Protein AF-A0A4U9CWB0-F1 (afdb_monomer)

Organism: Raoultella terrigena (NCBI:txid577)

Secondary structure (DSSP, 8-state):
--HHHHHHHHHHHHHHHHHHHHTT----------TTTHHHHHHHHHHHHT--HHHH---TTT--GGGHHHHHHHHHHHHHHH---TT-HHHHHHHHTTGGGG-

Mean predicted aligned error: 3.16 Å

Structure (mmCIF, N/CA/C/O backbone):
data_AF-A0A4U9CWB0-F1
#
_entry.id   AF-A0A4U9CWB0-F1
#
loop_
_atom_site.group_PDB
_atom_site.id
_atom_site.type_symbol
_atom_site.label_atom_id
_atom_site.label_alt_id
_atom_site.label_comp_id
_atom_site.label_asym_id
_atom_site.label_entity_id
_atom_site.label_seq_id
_atom_site.pdbx_PDB_ins_code
_atom_site.Cartn_x
_atom_site.Cartn_y
_atom_site.Cartn_z
_atom_site.occupancy
_atom_site.B_iso_or_equiv
_atom_site.auth_seq_id
_atom_site.auth_comp_id
_atom_site.auth_asym_id
_atom_site.auth_atom_id
_atom_site.pdbx_PDB_model_num
ATOM 1 N N . MET A 1 1 ? 12.054 -0.877 8.387 1.00 90.19 1 MET A N 1
ATOM 2 C CA . MET A 1 1 ? 11.854 -0.566 9.823 1.00 90.19 1 MET A CA 1
ATOM 3 C C . MET A 1 1 ? 11.904 -1.882 10.575 1.00 90.19 1 MET A C 1
ATOM 5 O O . MET A 1 1 ? 11.705 -2.914 9.938 1.00 90.19 1 MET A O 1
ATOM 9 N N . SER A 1 2 ? 12.212 -1.883 11.870 1.00 93.44 2 SER A N 1
ATOM 10 C CA . SER A 1 2 ? 12.194 -3.139 12.628 1.00 93.44 2 SER A CA 1
ATOM 11 C C . SER A 1 2 ? 10.758 -3.645 12.812 1.00 93.44 2 SER A C 1
ATOM 13 O O . SER A 1 2 ? 9.798 -2.877 12.670 1.00 93.44 2 SER A O 1
ATOM 15 N N . ARG A 1 3 ? 10.599 -4.933 13.139 1.00 94.06 3 ARG A N 1
ATOM 16 C CA . ARG A 1 3 ? 9.275 -5.512 13.413 1.00 94.06 3 ARG A CA 1
ATOM 17 C C . ARG A 1 3 ? 8.631 -4.900 14.641 1.00 94.06 3 ARG A C 1
ATOM 19 O O . ARG A 1 3 ? 7.420 -4.699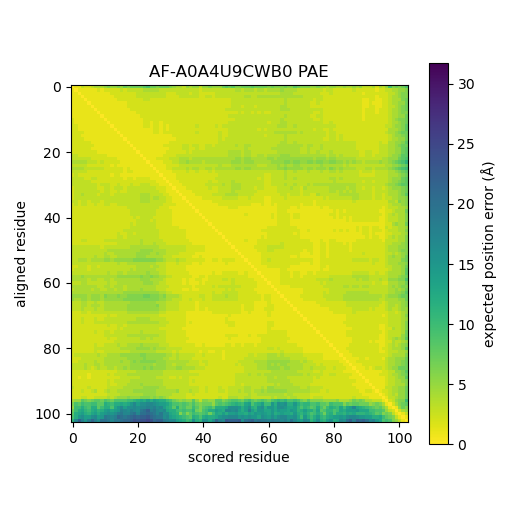 14.669 1.00 94.06 3 ARG A O 1
ATOM 26 N N . GLU A 1 4 ? 9.443 -4.537 15.618 1.00 96.75 4 GLU A N 1
ATOM 27 C CA . GLU A 1 4 ? 9.023 -3.870 16.842 1.00 96.75 4 GLU A CA 1
ATOM 28 C C . GLU A 1 4 ? 8.486 -2.470 16.530 1.00 96.75 4 GLU A C 1
ATOM 30 O O . GLU A 1 4 ? 7.401 -2.127 16.987 1.00 96.75 4 GLU A O 1
ATOM 35 N N . GLN A 1 5 ? 9.181 -1.692 15.689 1.00 96.06 5 GLN A N 1
ATOM 36 C CA . GLN A 1 5 ? 8.713 -0.369 15.254 1.00 96.06 5 GLN A CA 1
ATOM 37 C C . GLN A 1 5 ? 7.398 -0.456 14.474 1.00 96.06 5 GLN A C 1
ATOM 39 O O . GLN A 1 5 ? 6.468 0.302 14.743 1.00 96.06 5 GLN A O 1
ATOM 44 N N . ALA A 1 6 ? 7.313 -1.400 13.533 1.00 95.06 6 ALA A N 1
ATOM 45 C CA . ALA A 1 6 ? 6.109 -1.650 12.750 1.00 95.06 6 ALA A CA 1
ATOM 46 C C . ALA A 1 6 ? 4.921 -2.013 13.658 1.00 95.06 6 ALA A C 1
ATOM 48 O O . ALA A 1 6 ? 3.849 -1.414 13.574 1.00 95.06 6 ALA A O 1
ATOM 49 N N . THR A 1 7 ? 5.133 -2.953 14.580 1.00 96.94 7 THR A N 1
ATOM 50 C CA . THR A 1 7 ? 4.108 -3.402 15.531 1.00 96.94 7 THR A CA 1
ATOM 51 C C . THR A 1 7 ? 3.666 -2.268 16.452 1.00 96.94 7 THR A C 1
ATOM 53 O O . THR A 1 7 ? 2.469 -2.063 16.634 1.00 96.94 7 THR A O 1
ATOM 56 N N . ALA A 1 8 ? 4.612 -1.502 17.001 1.00 97.81 8 ALA A N 1
ATOM 57 C CA . ALA A 1 8 ? 4.313 -0.381 17.884 1.00 97.81 8 ALA A CA 1
ATOM 58 C C . ALA A 1 8 ? 3.478 0.697 17.178 1.00 97.81 8 ALA A C 1
ATOM 60 O O . ALA A 1 8 ? 2.492 1.169 17.740 1.00 97.81 8 ALA A O 1
ATOM 61 N N . LEU A 1 9 ? 3.822 1.045 15.932 1.00 97.25 9 LEU A N 1
ATOM 62 C CA . LEU A 1 9 ? 3.066 2.021 15.146 1.00 97.25 9 LEU A CA 1
ATOM 63 C C . LEU A 1 9 ? 1.650 1.526 14.824 1.00 97.25 9 LEU A C 1
ATOM 65 O O . LEU A 1 9 ? 0.692 2.297 14.907 1.00 97.25 9 LEU A O 1
ATOM 69 N N . LEU A 1 10 ? 1.506 0.242 14.487 1.00 97.31 10 LEU A N 1
ATOM 70 C CA . LEU A 1 10 ? 0.202 -0.354 14.214 1.00 97.31 10 LEU A CA 1
ATOM 71 C C . LEU A 1 10 ? -0.691 -0.335 15.462 1.00 97.31 10 LEU A C 1
ATOM 73 O O . LEU A 1 10 ? -1.838 0.097 15.377 1.00 97.31 10 LEU A O 1
ATOM 77 N N . LEU A 1 11 ? -0.160 -0.745 16.618 1.00 98.44 11 LEU A N 1
ATOM 78 C CA . LEU A 1 11 ? -0.893 -0.734 17.887 1.00 98.44 11 LEU A CA 1
ATOM 79 C C . LEU A 1 11 ? -1.303 0.685 18.292 1.00 98.44 11 LEU A C 1
ATOM 81 O O . LEU A 1 11 ? -2.478 0.915 18.558 1.00 98.44 11 LEU A O 1
ATOM 85 N N . ALA A 1 12 ? -0.383 1.651 18.227 1.00 98.62 12 ALA A N 1
ATOM 86 C CA . ALA A 1 12 ? -0.691 3.045 18.539 1.00 98.62 12 ALA A CA 1
ATOM 87 C C . ALA A 1 12 ? -1.797 3.618 17.631 1.00 98.62 12 ALA A C 1
ATOM 89 O O . ALA A 1 12 ? -2.692 4.318 18.099 1.00 98.62 12 ALA A O 1
ATOM 90 N N . SER A 1 13 ? -1.772 3.284 16.336 1.00 98.06 13 SER A N 1
ATOM 91 C CA . SER A 1 13 ? -2.798 3.726 15.380 1.00 98.06 13 SER A CA 1
ATOM 92 C C . SER A 1 13 ? -4.161 3.075 15.651 1.00 98.06 13 SER A C 1
ATOM 94 O O . SER A 1 13 ? -5.198 3.731 15.528 1.00 98.06 13 SER A O 1
ATOM 96 N N . ILE A 1 14 ? -4.172 1.793 16.040 1.00 98.44 14 ILE A N 1
ATOM 97 C CA . ILE A 1 14 ? -5.385 1.066 16.441 1.00 98.44 14 ILE A CA 1
ATOM 98 C C . ILE A 1 14 ? -5.995 1.696 17.693 1.00 98.44 14 ILE A C 1
ATOM 100 O O . ILE A 1 14 ? -7.202 1.940 17.716 1.00 98.44 14 ILE A O 1
ATOM 104 N N . ASP A 1 15 ? -5.181 1.968 18.709 1.00 98.75 15 ASP A N 1
ATOM 105 C CA . ASP A 1 15 ? -5.651 2.524 19.977 1.00 98.75 15 ASP A CA 1
ATOM 106 C C . ASP A 1 15 ? -6.223 3.929 19.775 1.00 98.75 15 ASP A C 1
ATOM 108 O O . ASP A 1 15 ? -7.359 4.186 20.170 1.00 98.75 15 ASP A O 1
ATOM 112 N N . TYR A 1 16 ? -5.534 4.783 19.015 1.00 98.69 16 TYR A N 1
ATOM 113 C CA . TYR A 1 16 ? -6.047 6.105 18.658 1.00 98.69 16 TYR A CA 1
ATOM 114 C C . TYR A 1 16 ? -7.373 6.040 1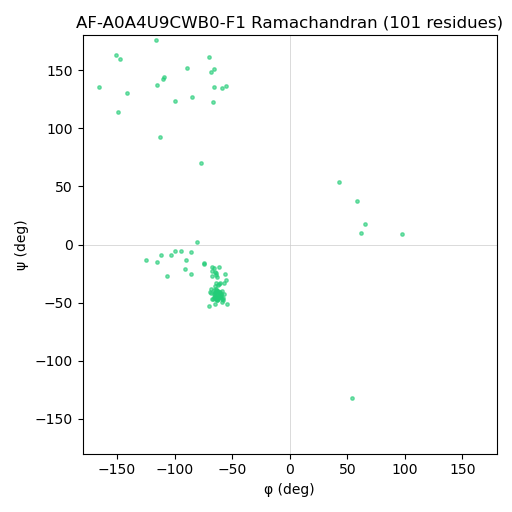7.877 1.00 98.69 16 TYR A C 1
ATOM 116 O O . TYR A 1 16 ? -8.321 6.772 18.161 1.00 98.69 16 TYR A O 1
ATOM 124 N N . THR A 1 17 ? -7.493 5.116 16.919 1.00 98.69 17 THR A N 1
ATOM 125 C CA . THR A 1 17 ? -8.745 4.934 16.161 1.00 98.69 17 THR A CA 1
ATOM 126 C C . THR A 1 17 ? -9.889 4.472 17.073 1.00 98.69 17 THR A C 1
ATOM 128 O O . THR A 1 17 ? -11.026 4.927 16.930 1.00 98.69 17 THR A O 1
ATOM 131 N N . ARG A 1 18 ? -9.605 3.591 18.042 1.00 98.62 18 ARG A N 1
ATOM 132 C CA . ARG A 1 18 ? -10.585 3.131 19.040 1.00 98.62 18 ARG A CA 1
ATOM 133 C C . ARG A 1 18 ? -11.025 4.250 19.975 1.00 98.62 18 ARG A C 1
ATOM 135 O O . ARG A 1 18 ? -12.209 4.322 20.292 1.00 98.62 18 ARG A O 1
ATOM 142 N N . GLU A 1 19 ? -10.112 5.124 20.386 1.00 98.75 19 GLU A N 1
ATOM 143 C CA . GLU A 1 19 ? -10.444 6.308 21.183 1.00 98.75 19 GLU A CA 1
ATOM 144 C C . GLU A 1 19 ? -11.423 7.221 20.439 1.00 98.75 19 GLU A C 1
ATOM 146 O O . GLU A 1 19 ? -12.428 7.640 21.012 1.00 98.75 19 GLU A O 1
ATOM 151 N N . LEU A 1 20 ? -11.191 7.471 19.147 1.00 98.75 20 LEU A N 1
ATOM 152 C CA . LEU A 1 20 ? -12.109 8.250 18.313 1.00 98.75 20 LEU A CA 1
ATOM 153 C C . LEU A 1 20 ? -13.480 7.573 18.170 1.00 98.75 20 LEU A C 1
ATOM 155 O O . LEU A 1 20 ? -14.513 8.241 18.243 1.00 98.75 20 L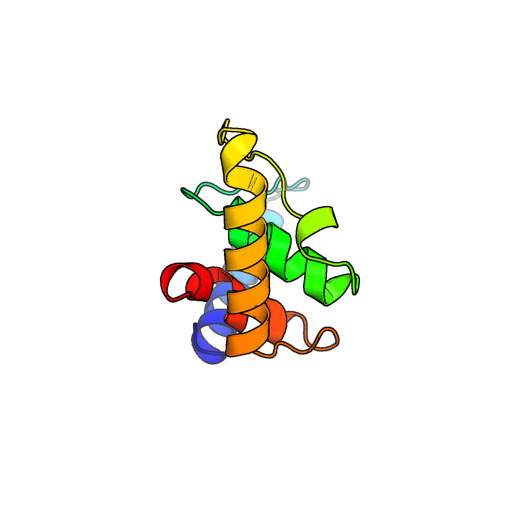EU A O 1
ATOM 159 N N . ALA A 1 21 ? -13.514 6.246 18.020 1.00 98.69 21 ALA A N 1
ATOM 160 C CA . ALA A 1 21 ? -14.769 5.496 17.987 1.00 98.69 21 ALA A CA 1
ATOM 161 C C . ALA A 1 21 ? -15.537 5.616 19.317 1.00 98.69 21 ALA A C 1
ATOM 163 O O . ALA A 1 21 ? -16.746 5.849 19.315 1.00 98.69 21 ALA A O 1
ATOM 164 N N . ALA A 1 22 ? -14.839 5.533 20.455 1.00 98.69 22 ALA A N 1
ATOM 165 C CA . ALA A 1 22 ? -15.428 5.730 21.780 1.00 98.69 22 ALA A CA 1
ATOM 166 C C . ALA A 1 22 ? -15.962 7.161 21.989 1.00 98.69 22 ALA A C 1
ATOM 168 O O . ALA A 1 22 ? -16.911 7.358 22.744 1.00 98.69 22 ALA A O 1
ATOM 169 N N . GLN A 1 23 ? -15.400 8.147 21.283 1.00 98.62 23 GLN A N 1
ATOM 170 C CA . GLN A 1 23 ? -15.877 9.535 21.250 1.00 98.62 23 GLN A CA 1
ATOM 171 C C . GLN A 1 23 ? -17.068 9.754 20.296 1.00 98.62 23 GLN A C 1
ATOM 173 O O . GLN A 1 23 ? -17.557 10.876 20.170 1.00 98.62 23 GLN A O 1
ATOM 178 N N . GLY A 1 24 ? -17.564 8.700 19.641 1.00 98.75 24 GLY A N 1
ATOM 179 C CA . GLY A 1 24 ? -18.753 8.750 18.789 1.00 98.75 24 GLY A CA 1
ATOM 180 C C . GLY A 1 24 ? -18.471 8.903 17.294 1.00 98.75 24 GLY A C 1
ATOM 181 O O . GLY A 1 24 ? -19.415 9.096 16.526 1.00 98.75 24 GLY A O 1
ATOM 182 N N . VAL A 1 25 ? -17.213 8.794 16.843 1.00 98.75 25 VAL A N 1
ATOM 183 C CA . VAL A 1 25 ? -16.916 8.690 15.406 1.00 98.75 25 VAL A CA 1
ATOM 184 C C . VAL A 1 25 ? -17.453 7.360 14.876 1.00 98.75 25 VAL A C 1
ATOM 186 O O . VAL A 1 25 ? -17.086 6.289 15.352 1.00 98.75 25 VAL A O 1
ATOM 189 N N . THR A 1 26 ? -18.323 7.427 13.869 1.00 98.31 26 THR A N 1
ATOM 190 C CA . THR A 1 26 ? -18.991 6.252 13.276 1.00 98.31 26 THR A CA 1
ATOM 191 C C . THR A 1 26 ? -18.543 5.946 11.848 1.00 98.31 26 THR A C 1
ATOM 193 O O . THR A 1 26 ? -18.875 4.891 11.313 1.00 98.31 26 THR A O 1
ATOM 196 N N . LEU A 1 27 ? -17.770 6.8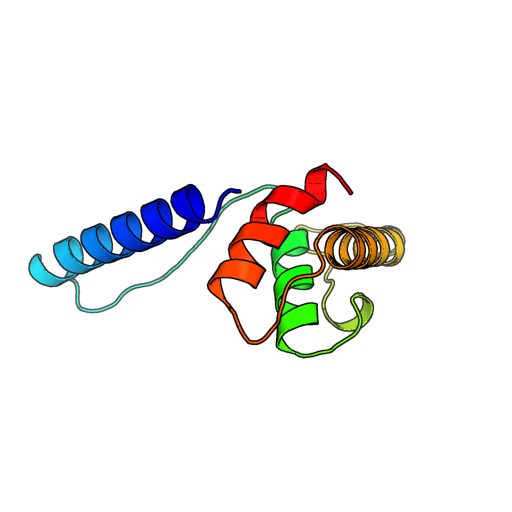44 11.233 1.00 98.56 27 LEU A N 1
ATOM 197 C CA . LEU A 1 27 ? -17.221 6.683 9.893 1.00 98.56 27 LEU A CA 1
ATOM 198 C C . LEU A 1 27 ? -15.794 7.230 9.853 1.00 98.56 27 LEU A C 1
ATOM 200 O O . LEU A 1 27 ? -15.550 8.362 10.265 1.00 98.56 27 LEU A O 1
ATOM 204 N N . PHE A 1 28 ? -14.872 6.433 9.315 1.00 98.44 28 PHE A N 1
ATOM 205 C CA . PHE A 1 28 ? -13.462 6.786 9.182 1.00 98.44 28 PHE A CA 1
ATOM 206 C C . PHE A 1 28 ? -13.068 6.880 7.709 1.00 98.44 28 PHE A C 1
ATOM 208 O O . PHE A 1 28 ? -13.420 6.018 6.904 1.00 98.44 28 PHE A O 1
ATOM 215 N N . GLY A 1 29 ? -12.301 7.915 7.377 1.00 98.06 29 GLY A N 1
ATOM 216 C CA . GLY A 1 29 ? -11.538 8.007 6.138 1.00 98.06 29 GLY A CA 1
ATOM 217 C C . GLY A 1 29 ? -10.053 7.890 6.458 1.00 98.06 29 GLY A C 1
ATOM 218 O O . GLY A 1 29 ? -9.601 8.411 7.476 1.00 98.06 29 GLY A O 1
ATOM 219 N N . VAL A 1 30 ? -9.299 7.210 5.598 1.00 97.81 30 VAL A N 1
ATOM 220 C CA . VAL A 1 30 ? -7.839 7.124 5.712 1.00 97.81 30 VAL A CA 1
ATOM 221 C C . VAL A 1 30 ? -7.188 7.933 4.603 1.00 97.81 30 VAL A C 1
ATOM 223 O O . VAL A 1 30 ? -7.691 8.004 3.482 1.00 97.81 30 VAL A O 1
ATOM 226 N N . GLY A 1 31 ? -6.065 8.550 4.935 1.00 96.31 31 GLY A N 1
ATOM 227 C CA . GLY A 1 31 ? -5.261 9.338 4.021 1.00 96.31 31 GLY A CA 1
ATOM 228 C C . GLY A 1 31 ? -3.810 9.294 4.456 1.00 96.31 31 GLY A C 1
ATOM 229 O O . GLY A 1 31 ? -3.485 8.911 5.580 1.00 96.31 31 GLY A O 1
ATOM 230 N N . GLU A 1 32 ? -2.936 9.666 3.543 1.00 95.38 32 GLU A N 1
ATOM 231 C CA . GLU A 1 32 ? -1.501 9.639 3.749 1.00 95.38 32 GLU A CA 1
ATOM 232 C C . GLU A 1 32 ? -0.862 10.789 2.964 1.00 95.38 32 GLU A C 1
ATOM 234 O O . GLU A 1 32 ? -1.487 11.381 2.084 1.00 95.38 32 GLU A O 1
ATOM 239 N N . LEU A 1 33 ? 0.353 11.170 3.346 1.00 95.00 33 LEU A N 1
ATOM 240 C CA . LEU A 1 33 ? 1.095 12.246 2.702 1.00 95.00 33 LEU A CA 1
ATOM 241 C C . LEU A 1 33 ? 2.585 11.938 2.815 1.00 95.00 33 LEU A C 1
ATOM 243 O O . LEU A 1 33 ? 3.144 11.939 3.911 1.00 95.00 33 LEU A O 1
ATOM 247 N N . GLY A 1 34 ? 3.240 11.696 1.684 1.00 91.94 34 GLY A N 1
ATOM 248 C CA . GLY A 1 34 ? 4.677 11.462 1.652 1.00 91.94 34 GLY A CA 1
ATOM 249 C C . GLY A 1 34 ? 5.243 11.560 0.244 1.00 91.94 34 GLY A C 1
ATOM 250 O O . GLY A 1 34 ? 4.700 11.013 -0.709 1.00 91.94 34 GLY A O 1
ATOM 251 N N . MET A 1 35 ? 6.376 12.238 0.085 1.00 93.62 35 MET A N 1
ATOM 252 C CA . MET A 1 35 ? 7.048 12.253 -1.214 1.00 93.62 35 MET A CA 1
ATOM 253 C C . MET A 1 35 ? 7.541 10.841 -1.557 1.00 93.62 35 MET A C 1
ATOM 255 O O . MET A 1 35 ? 8.090 10.144 -0.708 1.00 93.62 35 MET A O 1
ATOM 259 N N . ALA A 1 36 ? 7.328 10.425 -2.808 1.00 93.44 36 ALA A N 1
ATOM 260 C CA . ALA A 1 36 ? 7.682 9.104 -3.342 1.00 93.44 36 ALA A CA 1
ATOM 261 C C . ALA A 1 36 ? 6.991 7.880 -2.694 1.00 93.44 36 ALA A C 1
ATOM 263 O O . ALA A 1 36 ? 7.332 6.750 -3.038 1.00 93.44 36 ALA A O 1
ATOM 264 N N . ASN A 1 37 ? 5.975 8.071 -1.847 1.00 94.88 37 ASN A N 1
ATOM 265 C CA . ASN A 1 37 ? 5.188 7.010 -1.190 1.00 94.88 37 ASN A CA 1
ATOM 266 C C . ASN A 1 37 ? 4.518 5.995 -2.149 1.00 94.88 37 ASN A C 1
ATOM 268 O O . ASN A 1 37 ? 4.305 4.835 -1.797 1.00 94.88 37 ASN A O 1
ATOM 272 N N . THR A 1 38 ? 4.236 6.382 -3.395 1.00 96.69 38 THR A N 1
ATOM 273 C CA . THR A 1 38 ? 3.661 5.467 -4.394 1.00 96.69 38 THR A CA 1
ATOM 274 C C . THR A 1 38 ? 4.629 4.359 -4.813 1.00 96.69 38 THR A C 1
ATOM 276 O O . THR A 1 38 ? 4.189 3.336 -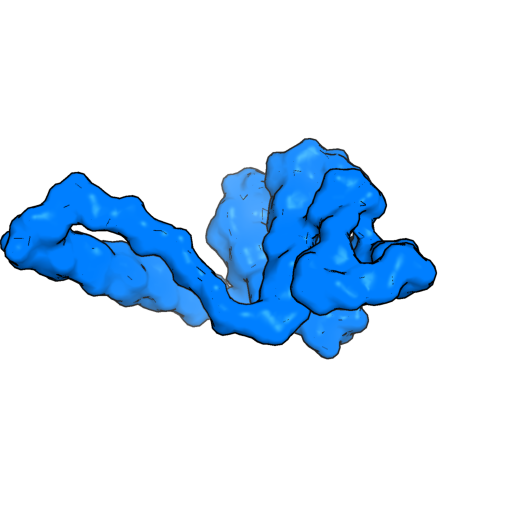5.329 1.00 96.69 38 THR A O 1
ATOM 279 N N . THR A 1 39 ? 5.936 4.521 -4.584 1.00 96.88 39 THR A N 1
ATOM 280 C CA . THR A 1 39 ? 6.932 3.471 -4.837 1.00 96.88 39 THR A CA 1
ATOM 281 C C . THR A 1 39 ? 6.802 2.318 -3.825 1.00 96.88 39 THR A C 1
ATOM 283 O O . THR A 1 39 ? 6.628 1.184 -4.274 1.00 96.88 39 THR A O 1
ATOM 286 N N . PRO A 1 40 ? 6.803 2.538 -2.487 1.00 96.50 40 PRO A N 1
ATOM 287 C CA . PRO A 1 40 ? 6.539 1.459 -1.528 1.00 96.50 40 PRO A CA 1
ATOM 288 C C . PRO A 1 40 ? 5.146 0.862 -1.663 1.00 96.50 40 PRO A C 1
ATOM 290 O O . PRO A 1 40 ? 5.013 -0.354 -1.539 1.00 96.50 40 PRO A O 1
ATOM 293 N N . ALA A 1 41 ? 4.134 1.664 -2.004 1.00 96.12 41 ALA A N 1
ATOM 294 C CA . ALA A 1 41 ? 2.804 1.138 -2.303 1.00 96.12 41 ALA A CA 1
ATOM 295 C C . ALA A 1 41 ? 2.831 0.129 -3.471 1.00 96.12 41 ALA A C 1
ATOM 297 O O . ALA A 1 41 ? 2.290 -0.970 -3.348 1.00 96.12 41 ALA A O 1
ATOM 298 N N . ALA A 1 42 ? 3.518 0.457 -4.573 1.00 97.06 42 ALA A N 1
ATOM 299 C CA . ALA A 1 42 ? 3.658 -0.431 -5.730 1.00 97.06 42 ALA A CA 1
ATOM 300 C C . ALA A 1 42 ? 4.448 -1.714 -5.412 1.00 97.06 42 ALA A C 1
ATOM 302 O O . ALA A 1 42 ? 4.114 -2.783 -5.928 1.00 97.06 42 ALA A O 1
ATOM 303 N N . ALA A 1 43 ? 5.463 -1.626 -4.546 1.00 97.06 43 ALA A N 1
ATOM 304 C CA . ALA A 1 43 ? 6.246 -2.780 -4.109 1.00 97.06 43 ALA A CA 1
ATOM 305 C C . ALA A 1 43 ? 5.420 -3.743 -3.246 1.00 97.06 43 ALA A C 1
ATOM 307 O O . ALA A 1 43 ? 5.412 -4.945 -3.503 1.00 97.06 43 ALA A O 1
ATOM 308 N N . VAL A 1 44 ? 4.680 -3.216 -2.263 1.00 96.25 44 VAL A N 1
ATOM 309 C CA . VAL A 1 44 ? 3.767 -4.019 -1.436 1.00 96.25 44 VAL A CA 1
ATOM 310 C C . VAL A 1 44 ? 2.701 -4.676 -2.312 1.00 96.25 44 VAL A C 1
ATOM 312 O O . VAL A 1 44 ? 2.467 -5.875 -2.186 1.00 96.25 44 VAL A O 1
ATOM 315 N N . LEU A 1 45 ? 2.104 -3.931 -3.249 1.00 97.12 45 LEU A N 1
ATOM 316 C CA . LEU A 1 45 ? 1.113 -4.480 -4.175 1.00 97.12 45 LEU A CA 1
ATOM 317 C C . LEU A 1 45 ? 1.695 -5.603 -5.046 1.00 97.12 45 LEU A C 1
ATOM 319 O O . LEU A 1 45 ? 1.052 -6.639 -5.204 1.00 97.12 45 LEU A O 1
ATOM 323 N N . SER A 1 46 ? 2.904 -5.421 -5.585 1.00 97.50 46 SER A N 1
ATOM 324 C CA . SER A 1 46 ? 3.599 -6.435 -6.392 1.00 97.50 46 SER A CA 1
ATOM 325 C C . SER A 1 46 ? 3.789 -7.734 -5.610 1.00 97.50 46 SER A C 1
ATOM 327 O O . SER A 1 46 ? 3.402 -8.794 -6.096 1.00 97.50 46 SER A O 1
ATOM 329 N N . VAL A 1 47 ? 4.265 -7.655 -4.364 1.00 97.25 47 VAL A N 1
ATOM 330 C CA . VAL A 1 47 ? 4.483 -8.837 -3.516 1.00 97.25 47 VAL A CA 1
ATOM 331 C C . VAL A 1 47 ? 3.172 -9.522 -3.138 1.00 97.25 47 VAL A C 1
ATOM 333 O O . VAL A 1 47 ? 3.057 -10.734 -3.290 1.00 97.25 47 VAL A O 1
ATOM 336 N N . LEU A 1 48 ? 2.164 -8.763 -2.696 1.00 96.69 48 LEU A N 1
ATOM 337 C CA . LEU A 1 48 ? 0.881 -9.335 -2.269 1.00 96.69 48 LEU A CA 1
ATOM 338 C C . LEU A 1 48 ? 0.087 -9.959 -3.425 1.00 96.69 48 LEU A C 1
ATOM 340 O O . LEU A 1 48 ? -0.718 -10.858 -3.196 1.00 96.69 48 LEU A O 1
ATOM 344 N N . THR A 1 49 ? 0.285 -9.484 -4.658 1.00 97.12 49 THR A N 1
ATOM 345 C CA . THR A 1 49 ? -0.449 -9.971 -5.840 1.00 97.12 49 THR A CA 1
ATOM 346 C C . THR A 1 49 ? 0.360 -10.905 -6.736 1.00 97.12 49 THR A C 1
ATOM 348 O O . THR A 1 49 ? -0.202 -11.471 -7.672 1.00 97.12 49 THR A O 1
ATOM 351 N N . GLY A 1 50 ? 1.664 -11.055 -6.488 1.00 96.88 50 GLY A N 1
ATOM 352 C CA . GLY A 1 50 ? 2.575 -11.820 -7.342 1.00 96.88 50 GLY A CA 1
ATOM 353 C C . GLY A 1 50 ? 2.777 -11.226 -8.743 1.00 96.88 50 GLY A C 1
ATOM 354 O O . GLY A 1 50 ? 3.201 -11.940 -9.649 1.00 96.88 50 GLY A O 1
ATOM 355 N N . ARG A 1 51 ? 2.441 -9.947 -8.950 1.00 98.25 51 ARG A N 1
ATOM 356 C CA . ARG A 1 51 ? 2.583 -9.254 -10.242 1.00 98.25 51 ARG A CA 1
ATOM 357 C C . ARG A 1 51 ? 3.956 -8.612 -10.378 1.00 98.25 51 ARG A C 1
ATOM 359 O O . ARG A 1 51 ? 4.547 -8.209 -9.375 1.00 98.25 51 ARG A O 1
ATOM 366 N N . ASP A 1 52 ? 4.440 -8.461 -11.610 1.00 97.94 52 ASP A N 1
ATOM 367 C CA . ASP A 1 52 ? 5.689 -7.733 -11.850 1.00 97.94 52 ASP A CA 1
ATOM 368 C C . ASP A 1 52 ? 5.533 -6.247 -11.490 1.00 97.94 52 ASP A C 1
ATOM 370 O O . ASP A 1 52 ? 4.451 -5.665 -11.592 1.00 97.94 52 ASP A O 1
ATOM 374 N N . ALA A 1 53 ? 6.638 -5.616 -11.093 1.00 97.56 53 ALA A N 1
ATOM 375 C CA . ALA A 1 53 ? 6.679 -4.197 -10.755 1.00 97.56 53 ALA A CA 1
ATOM 376 C C . ALA A 1 53 ? 6.164 -3.286 -11.887 1.00 97.56 53 ALA A C 1
ATOM 378 O O . ALA A 1 53 ? 5.599 -2.228 -11.612 1.00 97.56 53 ALA A O 1
ATOM 379 N N . GLN A 1 54 ? 6.325 -3.682 -13.154 1.00 97.38 54 GLN A N 1
ATOM 380 C CA . GLN A 1 54 ? 5.809 -2.926 -14.299 1.00 97.38 54 GLN A CA 1
ATOM 381 C C . GLN A 1 54 ? 4.276 -2.830 -14.316 1.00 97.38 54 GLN A C 1
ATOM 383 O O . GLN A 1 54 ? 3.742 -1.869 -14.862 1.00 97.38 54 GLN A O 1
ATOM 388 N N . ASP A 1 55 ? 3.581 -3.781 -13.683 1.00 98.12 55 ASP A N 1
ATOM 389 C CA . ASP A 1 55 ? 2.117 -3.834 -13.633 1.00 98.12 55 ASP A CA 1
ATOM 390 C C . ASP A 1 55 ? 1.543 -3.076 -12.426 1.00 98.12 55 ASP A C 1
ATOM 392 O O . ASP A 1 55 ? 0.333 -2.850 -12.353 1.00 98.12 55 ASP A O 1
ATOM 396 N N . THR A 1 56 ? 2.384 -2.707 -11.453 1.00 98.12 56 THR A N 1
ATOM 397 C CA . THR A 1 56 ? 1.957 -2.063 -10.197 1.00 98.12 56 THR A CA 1
ATOM 398 C C . THR A 1 56 ? 2.469 -0.636 -10.038 1.00 98.12 56 THR A C 1
ATOM 400 O O . THR A 1 56 ? 1.965 0.112 -9.197 1.00 98.12 56 THR A O 1
ATOM 403 N N . VAL A 1 57 ? 3.452 -0.226 -10.840 1.00 98.06 57 VAL A N 1
ATOM 404 C CA . VAL A 1 57 ? 4.009 1.126 -10.814 1.00 98.06 57 VAL A CA 1
ATOM 405 C C . VAL A 1 57 ? 3.181 2.085 -11.668 1.00 98.06 57 VAL A C 1
ATOM 407 O O . VAL A 1 57 ? 2.976 1.882 -12.858 1.00 98.06 57 VAL A O 1
ATOM 410 N N . GLY A 1 58 ? 2.773 3.200 -11.057 1.00 97.56 58 GLY A N 1
ATOM 411 C CA . GLY A 1 58 ? 2.146 4.333 -11.742 1.00 97.56 58 GLY A CA 1
ATOM 412 C C . GLY A 1 58 ? 2.974 5.621 -11.681 1.00 97.56 58 GLY A C 1
ATOM 413 O O . GLY A 1 58 ? 3.994 5.705 -10.984 1.00 97.56 58 GLY A O 1
ATOM 414 N N . ILE A 1 59 ? 2.483 6.665 -12.360 1.00 97.88 59 ILE A N 1
ATOM 415 C CA . ILE A 1 59 ? 3.125 7.994 -12.424 1.00 97.88 59 ILE A CA 1
ATOM 416 C C . ILE A 1 59 ? 3.157 8.725 -11.073 1.00 97.88 59 ILE A C 1
ATOM 418 O O . ILE A 1 59 ? 3.979 9.616 -10.876 1.00 97.88 59 ILE A O 1
ATOM 422 N N . GLY A 1 60 ? 2.301 8.348 -10.117 1.00 96.50 60 GLY A N 1
ATOM 423 C CA . GLY A 1 60 ? 2.170 9.067 -8.848 1.00 96.50 60 GLY A CA 1
ATOM 424 C C . GLY A 1 60 ? 1.889 10.556 -9.078 1.00 96.50 60 GLY A C 1
ATOM 425 O O . GLY A 1 60 ? 1.053 10.909 -9.904 1.00 96.50 60 GLY A O 1
ATOM 426 N N . ALA A 1 61 ? 2.616 11.431 -8.385 1.00 96.62 61 ALA A N 1
ATOM 427 C CA . ALA A 1 61 ? 2.527 12.879 -8.563 1.00 96.62 61 ALA A CA 1
ATOM 428 C C . ALA A 1 61 ? 3.262 13.354 -9.837 1.00 96.62 61 ALA A C 1
ATOM 430 O O . ALA A 1 61 ? 4.299 14.006 -9.757 1.00 96.62 61 ALA A O 1
ATOM 431 N N . ASN A 1 62 ? 2.718 13.024 -11.012 1.00 97.56 62 ASN A N 1
ATOM 432 C CA . ASN A 1 62 ? 3.190 13.483 -12.327 1.00 97.56 62 ASN A CA 1
ATOM 433 C C . ASN A 1 62 ? 4.655 13.135 -12.660 1.00 97.56 62 ASN A C 1
ATOM 435 O O . ASN A 1 62 ? 5.355 13.922 -13.301 1.00 97.56 62 ASN A O 1
ATOM 439 N N . LEU A 1 63 ? 5.132 11.948 -12.265 1.00 97.06 63 LEU A N 1
ATOM 440 C CA . LEU A 1 63 ? 6.427 11.450 -12.732 1.00 97.06 63 LEU A CA 1
ATOM 441 C C . LEU A 1 63 ? 6.428 11.352 -14.274 1.00 97.06 63 LEU A C 1
ATOM 443 O O . LEU A 1 63 ? 5.473 10.804 -14.835 1.00 97.06 63 LEU A O 1
ATOM 447 N N . PRO A 1 64 ? 7.483 11.818 -14.973 1.00 97.88 64 PRO A N 1
ATOM 448 C CA . PRO A 1 64 ? 7.585 11.660 -16.420 1.00 97.88 64 PRO A CA 1
ATOM 449 C C . PRO A 1 64 ? 7.462 10.193 -16.839 1.00 97.88 64 PRO A C 1
ATOM 451 O O . PRO A 1 64 ? 8.096 9.320 -16.251 1.00 97.88 64 PRO A O 1
ATOM 454 N N . VAL A 1 65 ? 6.697 9.912 -17.897 1.00 97.00 65 VAL A N 1
ATOM 455 C CA . VAL A 1 65 ? 6.475 8.537 -18.390 1.00 97.00 65 VAL A CA 1
ATOM 456 C C . VAL A 1 65 ? 7.795 7.831 -18.730 1.00 97.00 65 VAL A C 1
ATOM 458 O O . VAL A 1 65 ? 7.941 6.639 -18.472 1.00 97.00 65 VAL A O 1
ATOM 461 N N . SER A 1 66 ? 8.799 8.573 -19.211 1.00 97.56 66 SER A N 1
ATOM 462 C CA . SER A 1 66 ? 10.148 8.057 -19.488 1.00 97.56 66 SER A CA 1
ATOM 463 C C . SER A 1 66 ? 10.885 7.516 -18.253 1.00 97.56 66 SER A C 1
ATOM 465 O O . SER A 1 66 ? 11.818 6.734 -18.400 1.00 97.56 66 SER A O 1
ATOM 467 N N . GLN A 1 67 ? 10.464 7.890 -17.041 1.00 97.31 67 GLN A N 1
ATOM 468 C CA . GLN A 1 67 ? 11.051 7.453 -15.769 1.00 97.31 67 GLN A CA 1
ATOM 469 C C . GLN A 1 67 ? 10.336 6.230 -15.165 1.00 97.31 67 GLN A C 1
ATOM 471 O O . GLN A 1 67 ? 10.799 5.686 -14.161 1.00 97.31 67 GLN A O 1
ATOM 476 N N . LEU A 1 68 ? 9.223 5.759 -15.744 1.00 97.19 68 LEU A N 1
ATOM 477 C CA . LEU A 1 68 ? 8.463 4.636 -15.175 1.00 97.19 68 LEU A CA 1
ATOM 478 C C . LEU A 1 68 ? 9.265 3.334 -15.156 1.00 97.19 68 LEU A C 1
ATOM 480 O O . LEU A 1 68 ? 9.219 2.614 -14.161 1.00 97.19 68 LEU A O 1
ATOM 484 N N . ALA A 1 69 ? 10.048 3.064 -16.205 1.00 97.50 69 ALA A N 1
ATOM 485 C CA . ALA A 1 69 ? 10.916 1.888 -16.257 1.00 97.50 69 ALA A CA 1
ATOM 486 C C . ALA A 1 69 ? 11.953 1.897 -15.122 1.00 97.50 69 ALA A C 1
ATOM 488 O O . ALA A 1 69 ? 12.180 0.876 -14.477 1.00 97.50 69 ALA A O 1
ATOM 489 N N . HIS A 1 70 ? 12.527 3.068 -14.823 1.00 96.94 70 HIS A N 1
ATOM 490 C CA . HIS A 1 70 ? 13.445 3.227 -13.699 1.00 96.94 70 HIS A CA 1
ATOM 491 C C . HIS A 1 70 ? 12.740 3.012 -12.353 1.00 96.94 70 HIS A C 1
ATOM 493 O O . HIS A 1 70 ? 13.254 2.297 -11.497 1.00 96.94 70 HIS A O 1
ATOM 499 N N . LYS A 1 71 ? 11.530 3.557 -12.175 1.00 97.00 71 LYS A N 1
ATOM 500 C CA . LYS A 1 71 ? 10.739 3.344 -10.953 1.00 97.00 71 LYS A CA 1
ATOM 501 C C . LYS A 1 71 ? 10.365 1.870 -10.749 1.00 97.00 71 LYS A C 1
ATOM 503 O O . LYS A 1 71 ? 10.434 1.388 -9.621 1.00 97.00 71 LYS A O 1
ATOM 508 N N . ALA A 1 72 ? 10.016 1.151 -11.816 1.00 97.94 72 ALA A N 1
ATOM 509 C CA . ALA A 1 72 ? 9.792 -0.294 -11.764 1.00 97.94 72 ALA A CA 1
ATOM 510 C C . ALA A 1 72 ? 11.061 -1.044 -11.336 1.00 97.94 72 ALA A C 1
ATOM 512 O O . ALA A 1 72 ? 10.985 -1.938 -10.498 1.00 97.94 72 ALA A O 1
ATOM 513 N N . GLU A 1 73 ? 12.231 -0.636 -11.829 1.00 97.44 73 GLU A N 1
ATOM 514 C CA . GLU A 1 73 ? 13.503 -1.242 -11.428 1.00 97.44 73 GLU A CA 1
ATOM 515 C C . GLU A 1 73 ? 13.837 -1.010 -9.950 1.00 97.44 73 GLU A C 1
ATOM 517 O O . GLU A 1 73 ? 14.220 -1.945 -9.249 1.00 97.44 73 GLU A O 1
ATOM 522 N N . VAL A 1 74 ? 13.605 0.201 -9.432 1.00 96.50 74 VAL A N 1
ATOM 523 C CA . VAL A 1 74 ? 13.742 0.492 -7.994 1.00 96.50 74 VAL A CA 1
ATOM 524 C C . VAL A 1 74 ? 12.841 -0.426 -7.163 1.00 96.50 74 VAL A C 1
ATOM 526 O O . VAL A 1 74 ? 13.285 -0.970 -6.151 1.00 96.50 74 VAL A O 1
ATOM 529 N N . VAL A 1 75 ? 11.598 -0.656 -7.601 1.00 96.75 75 VAL A N 1
ATOM 530 C CA . VAL A 1 75 ? 10.680 -1.593 -6.935 1.00 96.75 75 VAL A CA 1
ATOM 531 C C . VAL A 1 75 ? 11.214 -3.028 -6.975 1.00 96.75 75 VAL A C 1
ATOM 533 O O . VAL A 1 75 ? 11.261 -3.672 -5.926 1.00 96.75 75 VAL A O 1
ATOM 536 N N . ARG A 1 76 ? 11.669 -3.527 -8.135 1.00 97.00 76 ARG A N 1
ATOM 537 C CA . ARG A 1 76 ? 12.250 -4.881 -8.244 1.00 97.00 76 ARG A CA 1
ATOM 538 C C . ARG A 1 76 ? 13.448 -5.052 -7.321 1.00 97.00 76 ARG A C 1
ATOM 540 O O . ARG A 1 76 ? 13.518 -6.033 -6.583 1.00 97.00 76 ARG A O 1
ATOM 547 N N . ARG A 1 77 ? 14.353 -4.074 -7.305 1.00 96.44 77 ARG A N 1
ATOM 548 C CA . ARG A 1 77 ? 15.531 -4.072 -6.435 1.00 96.44 77 ARG A CA 1
ATOM 549 C C . ARG A 1 77 ? 15.148 -4.060 -4.959 1.00 96.44 77 ARG A C 1
ATOM 551 O O . ARG A 1 77 ? 15.697 -4.845 -4.189 1.00 96.44 77 ARG A O 1
ATOM 558 N N . ALA A 1 78 ? 14.178 -3.235 -4.565 1.00 95.88 78 ALA A N 1
ATOM 559 C CA . ALA A 1 78 ? 13.690 -3.207 -3.191 1.00 95.88 78 ALA A CA 1
ATOM 560 C C . ALA A 1 78 ? 13.128 -4.571 -2.761 1.00 95.88 78 ALA A C 1
ATOM 562 O O . ALA A 1 78 ? 13.457 -5.042 -1.673 1.00 95.88 78 ALA A O 1
ATOM 563 N N . ILE A 1 79 ? 12.345 -5.236 -3.615 1.00 96.06 79 ILE A N 1
ATOM 564 C CA . ILE A 1 79 ? 11.815 -6.580 -3.344 1.00 96.06 79 ILE A CA 1
ATOM 565 C C . ILE A 1 79 ? 12.953 -7.605 -3.254 1.00 96.06 79 ILE A C 1
ATOM 567 O O . ILE A 1 79 ? 12.995 -8.375 -2.298 1.00 96.06 79 ILE A O 1
ATOM 571 N N . ALA A 1 80 ? 13.905 -7.587 -4.189 1.00 95.81 80 ALA A N 1
ATOM 572 C CA . ALA A 1 80 ? 15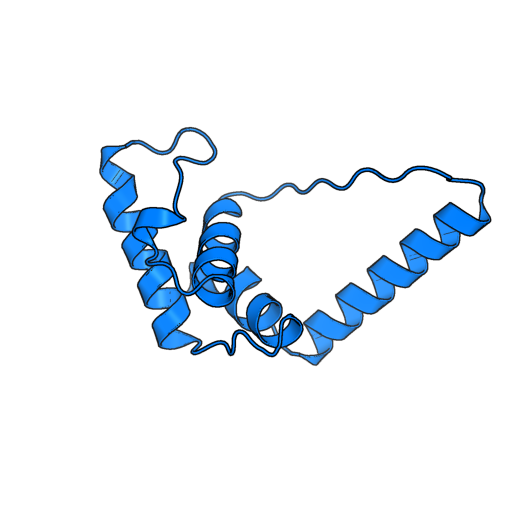.017 -8.537 -4.229 1.00 95.81 80 ALA A CA 1
ATOM 573 C C . ALA A 1 80 ? 15.945 -8.434 -3.005 1.00 95.81 80 ALA A C 1
ATOM 575 O O . ALA A 1 80 ? 16.354 -9.457 -2.458 1.00 95.81 80 ALA A O 1
ATOM 576 N N . VAL A 1 81 ? 16.250 -7.212 -2.555 1.00 95.25 81 VAL A N 1
ATOM 577 C CA . VAL A 1 81 ? 17.083 -6.963 -1.366 1.00 95.25 81 VAL A CA 1
ATOM 578 C C . VAL A 1 81 ? 16.358 -7.376 -0.088 1.00 95.25 81 VAL A C 1
ATOM 580 O O . VAL A 1 81 ? 16.965 -7.941 0.818 1.00 95.25 81 VAL A O 1
ATOM 583 N N . ASN A 1 82 ? 15.057 -7.091 0.001 1.00 94.31 82 ASN A N 1
ATOM 584 C CA . ASN A 1 82 ? 14.312 -7.282 1.239 1.00 94.31 82 ASN A CA 1
ATOM 585 C C . ASN A 1 82 ? 13.661 -8.661 1.367 1.00 94.31 82 ASN A C 1
ATOM 587 O O . ASN A 1 82 ? 13.351 -9.045 2.489 1.00 94.31 82 ASN A O 1
ATOM 591 N N . GLN A 1 83 ? 13.433 -9.389 0.273 1.00 94.69 83 GLN A N 1
ATOM 592 C CA . GLN A 1 83 ? 12.800 -10.718 0.242 1.00 94.69 83 GLN A CA 1
ATOM 593 C C . GLN A 1 83 ? 11.571 -10.848 1.172 1.00 94.69 83 GLN A C 1
ATOM 595 O O . GLN A 1 83 ? 11.546 -11.707 2.057 1.00 94.69 83 GLN A O 1
ATOM 600 N N . PRO A 1 84 ? 10.571 -9.957 1.048 1.00 94.94 84 PRO A N 1
ATOM 601 C CA . PRO A 1 84 ? 9.367 -10.009 1.871 1.00 94.94 84 PRO A CA 1
ATOM 602 C C . PRO A 1 84 ? 8.507 -11.234 1.531 1.00 94.94 84 PRO A C 1
ATOM 604 O O . PRO A 1 84 ? 8.449 -11.668 0.381 1.00 94.94 84 PRO A O 1
ATOM 607 N N . ARG A 1 85 ? 7.798 -11.755 2.534 1.00 94.31 85 ARG A N 1
ATOM 608 C CA . ARG A 1 85 ? 6.879 -12.890 2.393 1.00 94.31 85 ARG A CA 1
ATOM 609 C C . ARG A 1 85 ? 5.440 -12.405 2.287 1.00 94.31 85 ARG A C 1
ATOM 611 O O . ARG A 1 85 ? 4.968 -11.714 3.188 1.00 94.31 85 ARG A O 1
ATOM 618 N N . ALA A 1 86 ? 4.748 -12.772 1.211 1.00 94.81 86 ALA A N 1
ATOM 619 C CA . ALA A 1 86 ? 3.388 -12.308 0.929 1.00 94.81 86 ALA A CA 1
ATOM 620 C C . ALA A 1 86 ? 2.366 -12.762 1.988 1.00 94.81 86 ALA A C 1
ATOM 622 O O . ALA A 1 86 ? 1.378 -12.073 2.229 1.00 94.81 86 ALA A O 1
ATOM 623 N N . GLU A 1 87 ? 2.618 -13.892 2.649 1.00 96.75 87 GLU A N 1
ATOM 624 C CA . GLU A 1 87 ? 1.779 -14.440 3.715 1.00 96.75 87 GLU A CA 1
ATOM 625 C C . GLU A 1 87 ? 1.900 -13.696 5.058 1.00 96.75 87 GLU A C 1
ATOM 627 O O . GLU A 1 87 ? 1.031 -13.842 5.917 1.00 96.75 87 GLU A O 1
ATOM 632 N N . ASP A 1 88 ? 2.944 -12.880 5.249 1.00 95.88 88 ASP A N 1
ATOM 633 C CA . ASP A 1 88 ? 3.128 -12.039 6.437 1.00 95.88 88 ASP A CA 1
ATOM 634 C C . ASP A 1 88 ? 3.010 -10.559 6.039 1.00 95.88 88 ASP A C 1
ATOM 636 O O . ASP A 1 88 ? 3.977 -9.901 5.650 1.00 95.88 88 ASP A O 1
ATOM 640 N N . GLY A 1 89 ? 1.791 -10.020 6.141 1.00 93.75 89 GLY A N 1
ATOM 641 C CA . GLY A 1 89 ? 1.498 -8.632 5.771 1.00 93.75 89 GLY A CA 1
ATOM 642 C C . GLY A 1 89 ? 2.285 -7.597 6.586 1.00 93.75 89 GLY A C 1
ATOM 643 O O . GLY A 1 89 ? 2.680 -6.562 6.044 1.00 93.75 89 GLY A O 1
ATOM 644 N N . LEU A 1 90 ? 2.576 -7.890 7.860 1.00 94.31 90 LEU A N 1
ATOM 645 C CA . LEU A 1 90 ? 3.406 -7.025 8.702 1.00 94.31 90 LEU A CA 1
ATOM 646 C C . LEU A 1 90 ? 4.853 -7.030 8.202 1.00 94.31 90 LEU A C 1
ATOM 648 O O . LEU A 1 90 ? 5.476 -5.973 8.114 1.00 94.31 90 LEU A O 1
ATOM 652 N N . GLU A 1 91 ? 5.373 -8.197 7.820 1.00 93.19 91 GLU A N 1
ATOM 653 C CA . GLU A 1 91 ? 6.698 -8.312 7.218 1.00 93.19 91 GLU A CA 1
ATOM 654 C C . GLU A 1 91 ? 6.788 -7.614 5.855 1.00 93.19 91 GLU A C 1
ATOM 656 O O . GLU A 1 91 ? 7.751 -6.886 5.606 1.00 93.19 91 GLU A O 1
ATOM 661 N N . CYS A 1 92 ? 5.786 -7.779 4.990 1.00 93.44 92 CYS A N 1
ATOM 662 C CA . CYS A 1 92 ? 5.714 -7.053 3.723 1.00 93.44 92 CYS A CA 1
ATOM 663 C C . CYS A 1 92 ? 5.798 -5.542 3.945 1.00 93.44 92 CYS A C 1
ATOM 665 O O . CYS A 1 92 ? 6.638 -4.862 3.350 1.00 93.44 92 CYS A O 1
ATOM 667 N N . TRP A 1 93 ? 4.960 -5.017 4.838 1.00 91.75 93 TRP A N 1
ATOM 668 C CA . TRP A 1 93 ? 4.925 -3.593 5.127 1.00 91.75 93 TRP A CA 1
ATOM 669 C C . TRP A 1 93 ? 6.227 -3.102 5.773 1.00 91.75 93 TRP A C 1
ATOM 671 O O . TRP A 1 93 ? 6.852 -2.180 5.249 1.00 91.75 93 TRP A O 1
ATOM 681 N N . GLN A 1 94 ? 6.715 -3.739 6.844 1.00 93.12 94 GLN A N 1
ATOM 682 C CA . GLN A 1 94 ? 7.904 -3.267 7.571 1.00 93.12 94 GLN A CA 1
ATOM 683 C C . GLN A 1 94 ? 9.172 -3.249 6.698 1.00 93.12 94 GLN A C 1
ATOM 685 O O . GLN A 1 94 ? 10.054 -2.398 6.884 1.00 93.12 94 GLN A O 1
ATOM 690 N N . ARG A 1 95 ? 9.280 -4.209 5.766 1.00 92.50 95 ARG A N 1
ATOM 691 C CA . ARG A 1 95 ? 10.455 -4.393 4.916 1.00 92.50 95 ARG A CA 1
ATOM 692 C C . ARG A 1 95 ? 10.420 -3.533 3.661 1.00 92.50 95 ARG A C 1
ATOM 694 O O . ARG A 1 95 ? 11.485 -3.236 3.142 1.00 92.50 95 ARG A O 1
ATOM 701 N N . LEU A 1 96 ? 9.254 -3.121 3.165 1.00 92.31 96 LEU A N 1
ATOM 702 C CA . LEU A 1 96 ? 9.163 -2.331 1.930 1.00 92.31 96 LEU A CA 1
ATOM 703 C C . LEU A 1 96 ? 8.820 -0.860 2.168 1.00 92.31 96 LEU A C 1
ATOM 705 O O . LEU A 1 96 ? 9.241 -0.018 1.380 1.00 92.31 96 LEU A O 1
ATOM 709 N N . ALA A 1 97 ? 8.120 -0.522 3.254 1.00 78.12 97 ALA A N 1
ATOM 710 C CA . ALA A 1 97 ? 7.588 0.827 3.468 1.00 78.12 97 ALA A CA 1
ATOM 711 C C . ALA A 1 97 ? 8.657 1.924 3.625 1.00 78.12 97 ALA A C 1
ATOM 713 O O . ALA A 1 97 ? 8.372 3.088 3.365 1.00 78.12 97 ALA A O 1
ATOM 714 N N . VAL A 1 98 ? 9.885 1.576 4.026 1.00 71.31 98 VAL A N 1
ATOM 715 C CA . VAL A 1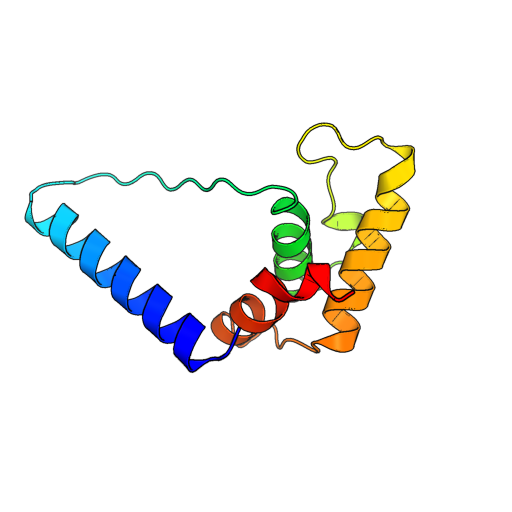 98 ? 10.990 2.543 4.226 1.00 71.31 98 VAL A CA 1
ATOM 716 C C . VAL A 1 98 ? 12.262 2.218 3.444 1.00 71.31 98 VAL A C 1
ATOM 718 O O . VAL A 1 98 ? 13.139 3.066 3.319 1.00 71.31 98 VAL A O 1
ATOM 721 N N . SER A 1 99 ? 12.379 1.012 2.896 1.00 64.38 99 SER A N 1
ATOM 722 C CA . SER A 1 99 ? 13.645 0.499 2.351 1.00 64.38 99 SER A CA 1
ATOM 723 C C 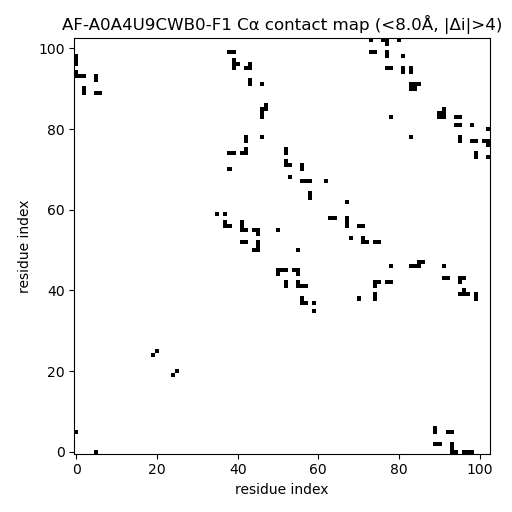. SER A 1 99 ? 13.904 0.914 0.904 1.00 64.38 99 SER A C 1
ATOM 725 O O . SER A 1 99 ? 14.987 0.675 0.384 1.00 64.38 99 SER A O 1
ATOM 727 N N . ILE A 1 100 ? 12.932 1.554 0.252 1.00 63.78 100 ILE A N 1
ATOM 728 C CA . ILE A 1 100 ? 13.043 1.984 -1.149 1.00 63.78 100 ILE A CA 1
ATOM 729 C C . ILE A 1 100 ? 14.071 3.091 -1.368 1.00 63.78 100 ILE A C 1
ATOM 731 O O . ILE A 1 100 ? 14.604 3.205 -2.461 1.00 63.78 100 ILE A O 1
ATOM 735 N N . TRP A 1 101 ? 14.411 3.857 -0.334 1.00 60.72 101 TRP A N 1
ATOM 736 C CA . TRP A 1 101 ? 15.448 4.890 -0.425 1.00 60.72 101 TRP A CA 1
ATOM 737 C C . TRP A 1 101 ? 16.872 4.329 -0.458 1.00 60.72 101 TRP A C 1
ATOM 739 O O . TRP A 1 101 ? 17.804 5.047 -0.805 1.00 60.72 101 TRP A O 1
ATOM 749 N N . LEU A 1 102 ? 17.040 3.064 -0.067 1.00 51.69 102 LEU A N 1
ATOM 750 C CA . LEU A 1 102 ? 18.328 2.366 -0.034 1.00 51.69 102 LEU A CA 1
ATOM 751 C C . LEU A 1 102 ? 18.530 1.458 -1.253 1.00 51.69 102 LEU A C 1
ATOM 753 O O . LEU A 1 102 ? 19.594 0.856 -1.384 1.00 51.69 102 LEU A O 1
ATOM 757 N N . ALA A 1 103 ? 17.501 1.338 -2.097 1.00 50.59 103 ALA A N 1
ATOM 758 C CA . ALA A 1 103 ? 17.548 0.621 -3.357 1.00 50.59 103 ALA A CA 1
ATOM 759 C C . ALA A 1 103 ? 18.022 1.585 -4.435 1.00 50.59 103 ALA A C 1
ATOM 761 O O . ALA A 1 103 ? 17.206 2.382 -4.946 1.00 50.59 103 ALA A O 1
#

Nearest PDB structures (foldseek):
  4kqk-assembly1_B  TM=9.960E-01  e=7.283E-07  Salmonella enterica subsp. enterica serovar Typhimurium str. LT2
  4kqj-assembly1_A  TM=9.965E-01  e=8.612E-07  Salmonella enterica subsp. enterica serovar Typhimurium str. LT2
  4kqi-assembly1_A-2  TM=9.984E-01  e=1.347E-06  Salmonella enterica subsp. enterica serovar Typhimurium str. LT2
  6b5f-assembly1_A  TM=9.991E-01  e=3.684E-06  Yersinia enterocolitica subsp. enterocolitica 8081
  1d0s-assembly1_A  TM=9.975E-01  e=4.119E-06  Salmonella enterica subsp. enterica serovar Typhimurium

Solvent-accessible surface area (backbone atoms only — not 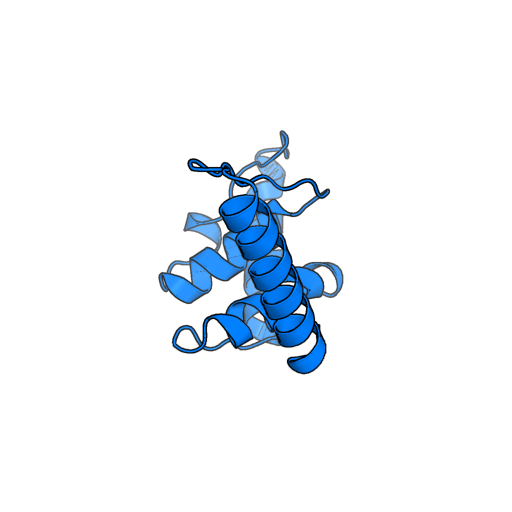comparable to full-atom values): 5963 Å² total; per-residue (Å²): 88,52,70,66,58,44,50,52,54,52,52,54,52,51,51,53,52,50,51,44,40,76,73,66,54,86,77,88,86,87,86,85,87,61,89,72,49,60,52,34,53,16,37,46,50,14,54,66,67,73,45,57,32,76,82,43,54,75,52,71,90,74,48,59,75,89,48,47,67,57,55,20,48,38,29,48,45,30,45,67,76,53,64,60,48,62,91,39,62,66,51,29,46,24,47,35,68,63,43,54,85,80,76

Radius of gyration: 15.59 Å; Cα contacts (8 Å, |Δi|>4): 97; chains: 1; bounding box: 37×28×41 Å

InterPro domains:
  IPR003200 Nicotinate-nucleotide-dimethylbenzimidazole phosphoribosyltransferase [PF02277] (1-95)
  IPR003200 Nicotinate-nucleotide-dimethylbenzimidazole phosphoribosyltransferase [PTHR43463] (1-93)
  IPR036087 Nicotinate-nucleotide-dimethylbenzimidazole phosphoribosyltransferase-like superfamily [G3DSA:3.40.50.10210] (1-98)
  IPR036087 Nicotinate-nucleotide-dimethylbenzimidazole phosphoribosyltransferase-like superfamily [SSF52733] (1-95)

pLDDT: mean 94.25, std 8.97, range [50.59, 98.75]

Foldseek 3Di:
DDLVVLVVVVVVVVVVVVVVVVVPDPDDDDDDDDPPQQLLVLLLVCQLVVHQSLVRFDCPPNNPPVCRVVSSVLSVVLCVVQVAHNVDSSSSCVSRRPCSVVD

Sequence (103 aa):
MSREQATALLLASIDYTRELAAQGVTLFGVGELGMANTTPAAAVLSVLTGRDAQDTVGIGANLPVSQLAHKAEVVRRAIAVNQPRAEDGLECWQRLAVSIWLA